Protein AF-A0AAU6Z917-F1 (afdb_monomer)

Radius of gyration: 14.45 Å; Cα contacts (8 Å, |Δi|>4): 189; chains: 1; bounding box: 41×31×35 Å

Solvent-accessible surface area (backbone atoms only — not comparable to full-atom values): 5834 Å² total; per-residue (Å²): 108,48,68,33,85,52,98,56,68,41,31,85,35,73,52,67,52,58,50,59,35,37,29,31,87,84,72,50,77,40,59,53,54,80,66,34,30,75,42,87,77,28,48,49,65,80,50,57,45,44,55,79,41,71,43,56,67,69,86,53,66,78,72,64,94,86,62,61,70,35,29,34,38,39,27,58,35,40,76,92,74,74,42,61,62,88,55,51,74,46,71,64,61,65,79,82,126

Structure (mmCIF, N/CA/C/O backbone):
data_AF-A0AAU6Z917-F1
#
_entry.id   AF-A0AAU6Z917-F1
#
loop_
_atom_site.group_PDB
_atom_site.id
_atom_site.type_symbol
_atom_site.label_atom_id
_atom_site.label_alt_id
_atom_site.label_comp_id
_atom_site.label_asym_id
_atom_site.label_entity_id
_atom_site.label_seq_id
_atom_site.pdbx_PDB_ins_code
_atom_site.Cartn_x
_atom_site.Cartn_y
_atom_site.Cartn_z
_atom_site.occupancy
_atom_site.B_iso_or_equiv
_atom_site.auth_seq_id
_atom_site.auth_comp_id
_atom_site.auth_asym_id
_atom_site.auth_atom_id
_atom_site.pdbx_PDB_model_num
ATOM 1 N N . MET A 1 1 ? -3.945 -5.446 -8.636 1.00 91.62 1 MET A N 1
ATOM 2 C CA . MET A 1 1 ? -2.732 -5.329 -9.471 1.00 91.62 1 MET A CA 1
ATOM 3 C C . MET A 1 1 ? -2.235 -3.901 -9.384 1.00 91.62 1 MET A C 1
ATOM 5 O O . MET A 1 1 ? -3.060 -3.005 -9.241 1.00 91.62 1 MET A O 1
ATOM 9 N N . VAL A 1 2 ? -0.924 -3.703 -9.455 1.00 92.62 2 VAL A N 1
ATOM 10 C CA . VAL A 1 2 ? -0.268 -2.400 -9.607 1.00 92.62 2 VAL A CA 1
ATOM 11 C C . VAL A 1 2 ? 0.488 -2.415 -10.925 1.00 92.62 2 VAL A C 1
ATOM 13 O O . VAL A 1 2 ? 1.232 -3.360 -11.177 1.00 92.62 2 VAL A O 1
ATOM 16 N N . THR A 1 3 ? 0.313 -1.379 -11.739 1.00 94.81 3 THR A N 1
ATOM 17 C CA . THR A 1 3 ? 1.022 -1.197 -13.013 1.00 94.81 3 THR A CA 1
ATOM 18 C C . THR A 1 3 ? 2.054 -0.087 -12.858 1.00 94.81 3 THR A C 1
ATOM 20 O O . THR A 1 3 ? 1.713 1.008 -12.410 1.00 94.81 3 THR A O 1
ATOM 23 N N . ASN A 1 4 ? 3.309 -0.336 -13.241 1.00 93.38 4 ASN A N 1
ATOM 24 C CA . ASN A 1 4 ? 4.330 0.709 -13.246 1.00 93.38 4 ASN A CA 1
ATOM 25 C C . ASN A 1 4 ? 4.268 1.515 -14.554 1.00 93.38 4 ASN A C 1
ATOM 27 O O . ASN A 1 4 ? 4.856 1.124 -15.561 1.00 93.38 4 ASN A O 1
ATOM 31 N N . ASN A 1 5 ? 3.584 2.660 -14.525 1.00 92.19 5 ASN A N 1
ATOM 32 C CA . ASN A 1 5 ? 3.522 3.601 -15.652 1.00 92.19 5 ASN A CA 1
ATOM 33 C C . ASN A 1 5 ? 4.661 4.640 -15.648 1.00 92.19 5 ASN A C 1
ATOM 35 O O . ASN A 1 5 ? 4.720 5.498 -16.532 1.00 92.19 5 ASN A O 1
ATOM 39 N N . ALA A 1 6 ? 5.555 4.599 -14.656 1.00 88.50 6 ALA A N 1
ATOM 40 C CA . ALA A 1 6 ? 6.685 5.511 -14.571 1.00 88.50 6 ALA A CA 1
ATOM 41 C C . ALA A 1 6 ? 7.797 5.122 -15.560 1.00 88.50 6 ALA A C 1
ATOM 43 O O . ALA A 1 6 ? 7.807 4.049 -16.158 1.00 88.50 6 ALA A O 1
ATOM 44 N N . LYS A 1 7 ? 8.788 6.007 -15.709 1.00 90.50 7 LYS A N 1
ATOM 45 C CA . LYS A 1 7 ? 9.977 5.770 -16.552 1.00 90.50 7 LYS A CA 1
ATOM 46 C C . LYS A 1 7 ? 11.114 5.046 -15.820 1.00 90.50 7 LYS A C 1
ATOM 48 O O . LYS A 1 7 ? 12.181 4.864 -16.400 1.00 90.50 7 LYS A O 1
ATOM 53 N N . ALA A 1 8 ? 10.913 4.676 -14.557 1.00 89.88 8 ALA A N 1
ATOM 54 C CA . ALA A 1 8 ? 11.928 4.078 -13.697 1.00 89.88 8 ALA A CA 1
ATOM 55 C C . ALA A 1 8 ? 11.374 2.845 -12.962 1.00 89.88 8 ALA A C 1
ATOM 57 O O . ALA A 1 8 ? 10.160 2.757 -12.758 1.00 89.88 8 ALA A O 1
ATOM 58 N N . PRO A 1 9 ? 12.235 1.896 -12.557 1.00 91.12 9 PRO A N 1
ATOM 59 C CA . PRO A 1 9 ? 11.815 0.773 -11.728 1.00 91.12 9 PRO A CA 1
ATOM 60 C C . PRO A 1 9 ? 11.309 1.237 -10.357 1.00 91.12 9 PRO A C 1
ATOM 62 O O . PRO A 1 9 ? 11.830 2.204 -9.798 1.00 91.12 9 PRO A O 1
ATOM 65 N N . ILE A 1 10 ? 10.331 0.521 -9.799 1.00 91.25 10 ILE A N 1
ATOM 66 C CA . ILE A 1 10 ? 9.764 0.803 -8.473 1.00 91.25 10 ILE A CA 1
ATOM 67 C C . ILE A 1 10 ? 9.764 -0.453 -7.606 1.00 91.25 10 ILE A C 1
ATOM 69 O O . ILE A 1 10 ? 9.596 -1.561 -8.107 1.00 91.25 10 ILE A O 1
ATOM 73 N N . ASP A 1 11 ? 9.924 -0.285 -6.301 1.00 92.00 11 ASP A N 1
ATOM 74 C CA . ASP A 1 11 ? 9.784 -1.368 -5.326 1.00 92.00 11 ASP A CA 1
ATOM 75 C C . ASP A 1 11 ? 8.490 -1.164 -4.543 1.00 92.00 11 ASP A C 1
ATOM 77 O O . ASP A 1 11 ? 8.311 -0.139 -3.889 1.00 92.00 11 ASP A O 1
ATOM 81 N N . LEU A 1 12 ? 7.582 -2.133 -4.646 1.00 91.62 12 LEU A N 1
ATOM 82 C CA . LEU A 1 12 ? 6.228 -2.023 -4.111 1.00 91.62 12 LEU A CA 1
ATOM 83 C C . LEU A 1 12 ? 6.102 -2.367 -2.624 1.00 91.62 12 LEU A C 1
ATOM 85 O O . LEU A 1 12 ? 5.099 -1.996 -2.016 1.00 91.62 12 LEU A O 1
ATOM 89 N N . THR A 1 13 ? 7.041 -3.119 -2.044 1.00 90.81 13 THR A N 1
ATOM 90 C CA . THR A 1 13 ? 6.821 -3.789 -0.750 1.00 90.81 13 THR A CA 1
ATOM 91 C C . THR A 1 13 ? 7.737 -3.322 0.367 1.00 90.81 13 THR A C 1
ATOM 93 O O . THR A 1 13 ? 7.369 -3.486 1.534 1.00 90.81 13 THR A O 1
ATOM 96 N N . CYS A 1 14 ? 8.895 -2.739 0.054 1.00 86.31 14 CYS A N 1
ATOM 97 C CA . CYS A 1 14 ? 9.796 -2.193 1.070 1.00 86.31 14 CYS A CA 1
ATOM 98 C C . CYS A 1 14 ? 10.391 -0.818 0.740 1.00 86.31 14 CYS A C 1
ATOM 100 O O . CYS A 1 14 ? 11.065 -0.238 1.593 1.00 86.31 14 CYS A O 1
ATOM 102 N N . SER A 1 15 ? 10.105 -0.268 -0.443 1.00 79.19 15 SER A N 1
ATOM 103 C CA . SER A 1 15 ? 10.318 1.151 -0.742 1.00 79.19 15 SER A CA 1
ATOM 104 C C . SER A 1 15 ? 9.002 1.937 -0.696 1.00 79.19 15 SER A C 1
ATOM 106 O O . SER A 1 15 ? 7.929 1.381 -0.470 1.00 79.19 15 SER A O 1
ATOM 108 N N . PHE A 1 16 ? 9.088 3.252 -0.900 1.00 74.31 16 PHE A N 1
ATOM 109 C CA . PHE A 1 16 ? 7.977 4.201 -0.763 1.00 74.31 16 PHE A CA 1
ATOM 110 C C . PHE A 1 16 ? 7.470 4.829 -2.084 1.00 74.31 16 PHE A C 1
ATOM 112 O O . PHE A 1 16 ? 7.200 6.022 -2.072 1.00 74.31 16 PHE A O 1
ATOM 119 N N . PRO A 1 17 ? 7.336 4.142 -3.239 1.00 83.25 17 PRO A N 1
ATOM 120 C CA . PRO A 1 17 ? 6.732 4.769 -4.4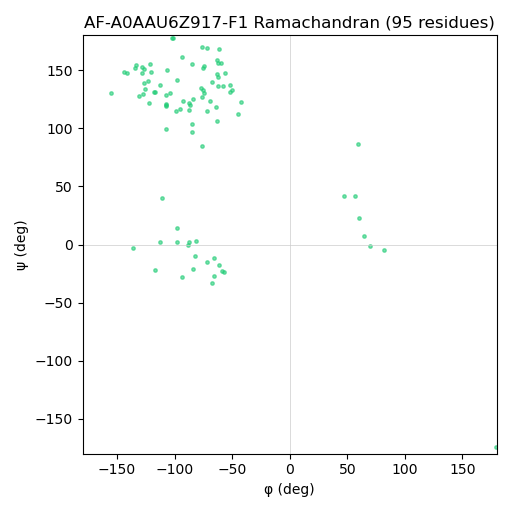26 1.00 83.25 17 PRO A CA 1
ATOM 121 C C . PRO A 1 17 ? 5.214 4.965 -4.280 1.00 83.25 17 PRO A C 1
ATOM 123 O O . PRO A 1 17 ? 4.609 5.705 -5.049 1.00 83.25 17 PRO A O 1
ATOM 126 N N . ILE A 1 18 ? 4.595 4.299 -3.304 1.00 89.00 18 ILE A N 1
ATOM 127 C CA . ILE A 1 18 ? 3.166 4.361 -3.008 1.00 89.00 18 ILE A CA 1
ATOM 128 C C . ILE A 1 18 ? 3.008 4.614 -1.510 1.00 89.00 18 ILE A C 1
ATOM 130 O O . ILE A 1 18 ? 3.549 3.857 -0.701 1.00 89.00 18 ILE A O 1
ATOM 134 N N . ASP A 1 19 ? 2.226 5.628 -1.141 1.00 90.19 19 ASP A N 1
ATOM 135 C CA . ASP A 1 19 ? 1.688 5.761 0.212 1.00 90.19 19 ASP A CA 1
ATOM 136 C C . ASP A 1 19 ? 0.197 5.442 0.192 1.00 90.19 19 ASP A C 1
ATOM 138 O O . ASP A 1 19 ? -0.597 6.076 -0.509 1.00 90.19 19 ASP A O 1
ATOM 142 N N . ILE A 1 20 ? -0.179 4.434 0.971 1.00 93.38 20 ILE A N 1
ATOM 143 C CA . ILE A 1 20 ? -1.562 4.023 1.150 1.00 93.38 20 ILE A CA 1
ATOM 144 C C . ILE A 1 20 ? -1.878 3.965 2.635 1.00 93.38 20 ILE A C 1
ATOM 146 O O . ILE A 1 20 ? -1.164 3.345 3.425 1.00 93.38 20 ILE A O 1
ATOM 150 N N . LYS A 1 21 ? -2.979 4.601 3.015 1.00 95.56 21 LYS A N 1
ATOM 151 C CA . LYS A 1 21 ? -3.522 4.575 4.370 1.00 95.56 21 LYS A CA 1
ATOM 152 C C . LYS A 1 21 ? -4.977 4.153 4.324 1.00 95.56 21 LYS A C 1
ATOM 154 O O . LYS A 1 21 ? -5.673 4.462 3.362 1.00 95.56 21 LYS A O 1
ATOM 159 N N . VAL A 1 22 ? -5.465 3.524 5.385 1.00 97.44 22 VAL A N 1
ATOM 160 C CA . VAL A 1 22 ? -6.910 3.347 5.596 1.00 97.44 22 VAL A CA 1
ATOM 161 C C . VAL A 1 22 ? -7.393 4.262 6.704 1.00 97.44 22 VAL A C 1
ATOM 163 O O . VAL A 1 22 ? -6.635 4.581 7.619 1.00 97.44 22 VAL A O 1
ATOM 166 N N . PHE A 1 23 ? -8.650 4.688 6.633 1.00 97.12 23 PHE A N 1
ATOM 167 C CA . PHE A 1 23 ? -9.249 5.552 7.644 1.00 97.12 23 PHE A CA 1
ATOM 168 C C . PHE A 1 23 ? -10.640 5.076 8.056 1.00 97.12 23 PHE A C 1
ATOM 170 O O . PHE A 1 23 ? -11.356 4.439 7.281 1.00 97.12 23 PHE A O 1
ATOM 177 N N . ASN A 1 24 ? -11.030 5.373 9.295 1.00 95.88 24 ASN A N 1
ATOM 178 C CA . ASN A 1 24 ? -12.375 5.101 9.809 1.00 95.88 24 ASN A CA 1
ATOM 179 C C . ASN A 1 24 ? -13.255 6.364 9.834 1.00 95.88 24 ASN A C 1
ATOM 181 O O . ASN A 1 24 ? -12.804 7.462 9.515 1.00 95.88 24 ASN A O 1
ATOM 185 N N . GLY A 1 25 ? -14.519 6.213 10.244 1.00 92.38 25 GLY A N 1
ATOM 186 C CA . GLY A 1 25 ? -15.480 7.325 10.327 1.00 92.38 25 GLY A CA 1
ATOM 187 C C . GLY A 1 25 ? -15.147 8.406 11.366 1.00 92.38 25 GLY A C 1
ATOM 188 O O . GLY A 1 25 ? -15.755 9.470 11.350 1.00 92.38 25 GLY A O 1
ATOM 189 N N . SER A 1 26 ? -14.180 8.160 12.254 1.00 93.81 26 SER A N 1
ATOM 190 C CA . SER A 1 26 ? -13.663 9.142 13.217 1.00 93.81 26 SER A CA 1
ATOM 191 C C . SER A 1 26 ? -12.370 9.809 12.738 1.00 93.81 26 SER A C 1
ATOM 193 O O . SER A 1 26 ? -11.666 10.420 13.540 1.00 93.81 26 SER A O 1
ATOM 195 N N . SER A 1 27 ? -12.031 9.663 11.454 1.00 91.88 27 SER A N 1
ATOM 196 C CA . SER A 1 27 ? -10.813 10.200 10.838 1.00 91.88 27 SER A CA 1
ATOM 197 C C . SER A 1 27 ? -9.511 9.683 11.462 1.00 91.88 27 SER A C 1
ATOM 199 O O . SER A 1 27 ? -8.466 10.321 11.345 1.00 91.88 27 SER A O 1
ATOM 201 N N . GLN A 1 28 ? -9.540 8.518 12.116 1.00 96.31 28 GLN A N 1
ATOM 202 C CA . GLN A 1 28 ? -8.317 7.832 12.530 1.00 96.31 28 GLN A CA 1
ATOM 203 C C . GLN A 1 28 ? -7.698 7.154 11.312 1.00 96.31 28 GLN A C 1
ATOM 205 O O . GLN A 1 28 ? -8.412 6.506 10.547 1.00 96.31 28 GLN A O 1
ATOM 210 N N . VAL A 1 29 ? -6.383 7.295 11.155 1.00 96.94 29 VAL A N 1
ATOM 211 C CA . VAL A 1 29 ? -5.627 6.825 9.989 1.00 96.94 29 VAL A CA 1
ATOM 212 C C . VAL A 1 29 ? -4.691 5.693 10.402 1.00 96.94 29 VAL A C 1
ATOM 214 O O . VAL A 1 29 ? -4.030 5.776 11.437 1.00 96.94 29 VAL A O 1
ATOM 217 N N . TYR A 1 30 ? -4.615 4.647 9.583 1.00 97.25 30 TYR A N 1
ATOM 218 C CA . TYR A 1 30 ? -3.788 3.469 9.822 1.00 97.25 30 TYR A CA 1
ATOM 219 C C . TYR A 1 30 ? -2.871 3.208 8.625 1.00 97.25 30 TYR A C 1
ATOM 221 O O . TYR A 1 30 ? -3.305 3.227 7.470 1.00 97.25 30 TYR A O 1
ATOM 229 N N . SER A 1 31 ? -1.599 2.954 8.917 1.00 95.75 31 SER A N 1
ATOM 230 C CA . SER A 1 31 ? -0.598 2.528 7.936 1.00 95.75 31 SER A CA 1
ATOM 231 C C . SER A 1 31 ? -0.645 1.010 7.743 1.00 95.75 31 SER A C 1
ATOM 233 O O . SER A 1 31 ? -1.082 0.296 8.654 1.00 95.75 31 SER A O 1
ATOM 235 N N . PRO A 1 32 ? -0.194 0.500 6.586 1.00 95.69 32 PRO A N 1
ATOM 236 C CA . PRO A 1 32 ? -0.042 -0.929 6.400 1.00 95.69 32 PRO A CA 1
ATOM 237 C C . PRO A 1 32 ? 0.996 -1.488 7.376 1.00 95.69 32 PRO A C 1
ATOM 239 O O . PRO A 1 32 ? 1.848 -0.761 7.894 1.00 95.69 32 PRO A O 1
ATOM 242 N N . ILE A 1 33 ? 0.920 -2.792 7.622 1.00 95.06 33 ILE A N 1
ATOM 243 C CA . ILE A 1 33 ? 1.959 -3.506 8.357 1.00 95.06 33 ILE A CA 1
ATOM 244 C C . ILE A 1 33 ? 3.286 -3.433 7.598 1.00 95.06 33 ILE A C 1
ATOM 246 O O . ILE A 1 33 ? 3.325 -3.293 6.375 1.00 95.06 33 ILE A O 1
ATOM 250 N N . GLU A 1 34 ? 4.382 -3.586 8.328 1.00 91.81 34 GLU A N 1
ATOM 251 C CA . GLU A 1 34 ? 5.699 -3.745 7.722 1.00 91.81 34 GLU A CA 1
ATOM 252 C C . GLU A 1 34 ? 5.859 -5.126 7.070 1.00 91.81 34 GLU A C 1
ATOM 254 O O . GLU A 1 34 ? 5.081 -6.052 7.303 1.00 91.81 34 GLU A O 1
ATOM 259 N N . SER A 1 35 ? 6.933 -5.295 6.294 1.00 93.12 35 SER A N 1
ATOM 260 C CA . SER A 1 35 ? 7.285 -6.571 5.657 1.00 93.12 35 SER A CA 1
ATOM 261 C C . SER A 1 35 ? 6.182 -7.147 4.757 1.00 93.12 35 SER A C 1
ATOM 263 O O . SER A 1 35 ? 5.951 -8.357 4.752 1.00 93.12 35 SER A O 1
ATOM 265 N N . LE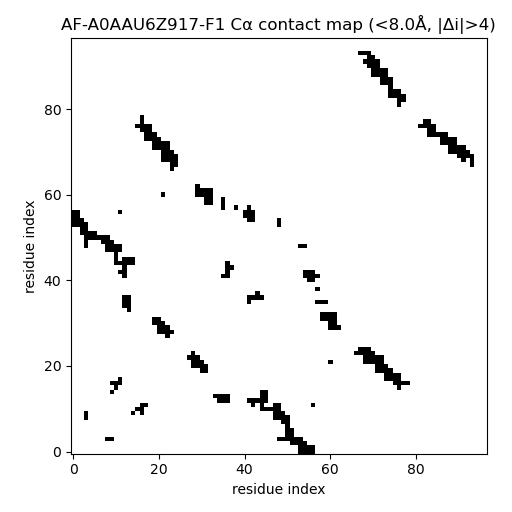U A 1 36 ? 5.527 -6.294 3.960 1.00 94.62 36 LEU A N 1
ATOM 266 C CA . LEU A 1 36 ? 4.470 -6.698 3.022 1.00 94.62 36 LEU A CA 1
ATOM 267 C C . LEU A 1 36 ? 4.926 -7.766 2.017 1.00 94.62 36 LEU A C 1
ATOM 269 O O . LEU A 1 36 ? 4.091 -8.527 1.537 1.00 94.62 36 LEU A O 1
ATOM 273 N N . TYR A 1 37 ? 6.229 -7.873 1.750 1.00 94.44 37 TYR A N 1
ATOM 274 C CA . TYR A 1 37 ? 6.829 -8.929 0.926 1.00 94.44 37 TYR A CA 1
ATOM 275 C C . TYR A 1 37 ? 6.620 -10.349 1.482 1.00 94.44 37 TYR A C 1
ATOM 277 O O . TYR A 1 37 ? 6.746 -11.321 0.751 1.00 94.44 37 TYR A O 1
ATOM 285 N N . LYS A 1 38 ? 6.269 -10.498 2.768 1.00 95.56 38 LYS A N 1
ATOM 286 C CA . LYS A 1 38 ? 5.951 -11.802 3.376 1.00 95.56 38 LYS A CA 1
ATOM 287 C C . LYS A 1 38 ? 4.513 -12.258 3.125 1.00 95.56 38 LYS A C 1
ATOM 289 O O . LYS A 1 38 ? 4.164 -13.386 3.473 1.00 95.56 38 LYS A O 1
ATOM 294 N N . ILE A 1 39 ? 3.657 -11.388 2.591 1.00 96.19 39 ILE A N 1
ATOM 295 C CA . ILE A 1 39 ? 2.293 -11.758 2.216 1.00 96.19 39 ILE A CA 1
ATOM 296 C C . ILE A 1 39 ? 2.374 -12.560 0.921 1.00 96.19 39 ILE A C 1
ATOM 298 O O . ILE A 1 39 ? 3.051 -12.162 -0.023 1.00 96.19 39 ILE A O 1
ATOM 302 N N . LYS A 1 40 ? 1.674 -13.696 0.879 1.00 96.12 40 LYS A N 1
ATOM 303 C CA . LYS A 1 40 ? 1.626 -14.548 -0.309 1.00 96.12 40 LYS A CA 1
ATOM 304 C C . LYS A 1 40 ? 1.240 -13.723 -1.546 1.00 96.12 40 LYS A C 1
ATOM 306 O O . LYS A 1 40 ? 0.322 -12.912 -1.480 1.00 96.12 40 LYS A O 1
ATOM 311 N N . ASP A 1 41 ? 1.937 -13.981 -2.649 1.00 95.75 41 ASP A N 1
ATOM 312 C CA . ASP A 1 41 ? 1.752 -13.349 -3.959 1.00 95.75 41 ASP A CA 1
ATOM 313 C C . 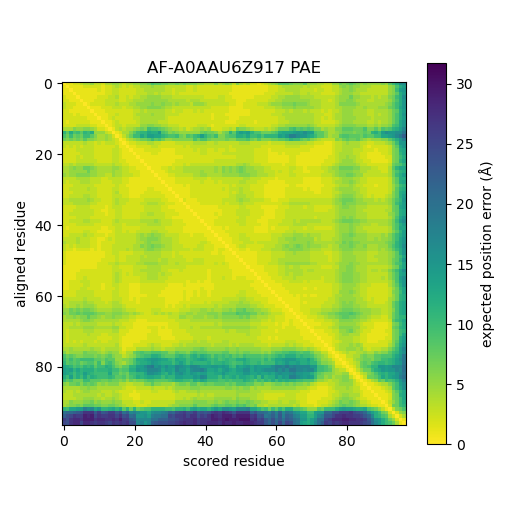ASP A 1 41 ? 2.163 -11.866 -4.031 1.00 95.75 41 ASP A C 1
ATOM 315 O O . ASP A 1 41 ? 2.126 -11.297 -5.116 1.00 95.75 41 ASP A O 1
ATOM 319 N N . ASN A 1 42 ? 2.619 -11.237 -2.941 1.00 96.44 42 ASN A N 1
ATOM 320 C CA . ASN A 1 42 ? 3.272 -9.932 -3.039 1.00 96.44 42 ASN A CA 1
ATOM 321 C C . ASN A 1 42 ? 4.707 -10.071 -3.587 1.00 96.44 42 ASN A C 1
ATOM 323 O O . ASN A 1 42 ? 5.357 -11.091 -3.355 1.00 96.44 42 ASN A O 1
ATOM 327 N N . PRO A 1 43 ? 5.241 -9.040 -4.267 1.00 95.75 43 PRO A N 1
ATOM 328 C CA . PRO A 1 43 ? 6.640 -9.017 -4.677 1.00 95.75 43 PRO A CA 1
ATOM 329 C C . PRO A 1 43 ? 7.598 -9.053 -3.484 1.00 95.75 43 PRO A C 1
ATOM 331 O O . PRO A 1 43 ? 7.360 -8.417 -2.454 1.00 95.75 43 PRO A O 1
ATOM 334 N N . GLU A 1 44 ? 8.730 -9.733 -3.654 1.00 95.06 44 GLU A N 1
ATOM 335 C CA . GLU A 1 44 ? 9.821 -9.688 -2.680 1.00 95.06 44 GLU A CA 1
ATOM 336 C C . GLU A 1 44 ? 10.350 -8.259 -2.478 1.00 95.06 44 GLU A C 1
ATOM 338 O O . GLU A 1 44 ? 10.251 -7.402 -3.360 1.00 95.06 44 GLU A O 1
ATOM 343 N N . CYS A 1 45 ? 10.955 -7.999 -1.320 1.00 91.50 45 CYS A N 1
ATOM 344 C CA . CYS A 1 45 ? 11.642 -6.729 -1.096 1.00 91.50 45 CYS A CA 1
ATOM 345 C C . CYS A 1 45 ? 12.813 -6.579 -2.081 1.00 91.50 45 CYS A C 1
ATOM 347 O O . CYS A 1 45 ? 13.581 -7.518 -2.293 1.00 91.50 45 CYS A O 1
ATOM 349 N N . ASN A 1 46 ? 12.974 -5.396 -2.672 1.00 91.19 46 ASN A N 1
ATOM 350 C CA . ASN A 1 46 ? 13.889 -5.088 -3.773 1.00 91.19 46 ASN A CA 1
ATOM 351 C C . ASN A 1 46 ? 13.589 -5.813 -5.097 1.00 91.19 46 ASN A C 1
ATOM 353 O O . ASN A 1 46 ? 14.358 -5.667 -6.051 1.00 91.19 46 ASN A O 1
ATOM 357 N N . ALA A 1 47 ? 12.470 -6.540 -5.217 1.00 93.44 47 ALA A N 1
ATOM 358 C CA . ALA A 1 47 ? 12.006 -7.052 -6.505 1.00 93.44 47 ALA A CA 1
ATOM 359 C C . ALA A 1 47 ? 11.381 -5.911 -7.318 1.00 93.44 47 ALA A C 1
ATOM 361 O O . ALA A 1 47 ? 10.173 -5.674 -7.291 1.00 93.44 47 ALA A O 1
ATOM 362 N N . GLN A 1 48 ? 12.236 -5.171 -8.025 1.00 92.88 48 GLN A N 1
ATOM 363 C CA . GLN A 1 48 ? 11.827 -3.981 -8.761 1.00 92.88 48 GLN A CA 1
ATOM 364 C C . GLN A 1 48 ? 10.848 -4.310 -9.895 1.00 92.88 48 GLN A C 1
ATOM 366 O O . GLN A 1 48 ? 11.208 -4.978 -10.870 1.00 92.88 48 GLN A O 1
ATOM 371 N N . LEU A 1 49 ? 9.640 -3.753 -9.813 1.00 94.44 49 LEU A N 1
ATOM 372 C CA . LEU A 1 49 ? 8.673 -3.756 -10.899 1.00 94.44 49 LEU A CA 1
ATOM 373 C C . LEU A 1 49 ? 9.149 -2.804 -12.000 1.00 94.44 49 LEU A C 1
ATOM 375 O O . LEU A 1 49 ? 9.252 -1.590 -11.800 1.00 94.44 49 LEU A O 1
ATOM 379 N N . GLN A 1 50 ? 9.455 -3.364 -13.167 1.00 95.25 50 GLN A N 1
ATOM 380 C CA . GLN A 1 50 ? 9.975 -2.614 -14.310 1.00 95.25 50 GLN A CA 1
ATOM 381 C C . GLN A 1 50 ? 8.876 -1.782 -15.001 1.00 95.25 50 GLN A C 1
ATOM 383 O O . GLN A 1 50 ? 7.704 -2.164 -14.946 1.00 95.25 50 GLN A O 1
ATOM 388 N N . PRO A 1 51 ? 9.228 -0.668 -15.675 1.00 95.94 51 PRO A N 1
ATOM 389 C CA . PRO A 1 51 ? 8.283 0.129 -16.461 1.00 95.94 51 PRO A CA 1
ATOM 390 C C . PRO A 1 51 ? 7.451 -0.707 -17.444 1.00 95.94 51 PRO A C 1
ATOM 392 O O . PRO A 1 51 ? 7.994 -1.527 -18.182 1.00 95.94 51 PRO A O 1
ATOM 395 N N . GLY A 1 52 ? 6.137 -0.482 -17.468 1.00 97.06 52 GLY A N 1
ATOM 396 C CA . GLY A 1 52 ? 5.180 -1.162 -18.346 1.00 97.06 52 GLY A CA 1
ATOM 397 C C . GLY A 1 52 ? 4.708 -2.539 -17.867 1.00 97.06 52 GLY A C 1
ATOM 398 O O . GLY A 1 52 ? 3.825 -3.117 -18.496 1.00 97.06 52 GLY A O 1
ATOM 399 N N . PHE A 1 53 ? 5.253 -3.063 -16.766 1.00 97.06 53 PHE A N 1
ATOM 400 C CA . PHE A 1 53 ? 4.798 -4.317 -16.165 1.00 97.06 53 PHE A CA 1
ATOM 401 C C . PHE A 1 53 ? 3.759 -4.081 -15.069 1.00 97.06 53 PHE A C 1
ATOM 403 O O . PHE A 1 53 ? 3.655 -2.997 -14.486 1.00 97.06 53 PHE A O 1
ATOM 410 N N . GLU A 1 54 ? 3.025 -5.144 -14.753 1.00 96.69 54 GLU A N 1
ATOM 411 C CA . GLU A 1 54 ? 2.111 -5.197 -13.623 1.00 96.69 54 GLU A CA 1
ATOM 412 C C . GLU A 1 54 ? 2.468 -6.323 -12.654 1.00 96.69 54 GLU A C 1
ATOM 414 O O . GLU A 1 54 ? 3.087 -7.322 -13.023 1.00 96.69 54 GLU A O 1
ATOM 419 N N . SER A 1 55 ? 2.065 -6.154 -11.399 1.00 95.38 55 SER A N 1
ATOM 420 C CA . SER A 1 55 ? 2.241 -7.163 -10.362 1.00 95.38 55 SER A CA 1
ATOM 421 C C . SER A 1 55 ? 1.051 -7.192 -9.399 1.00 95.38 55 SER A C 1
ATOM 423 O O . SER A 1 55 ? 0.424 -6.148 -9.165 1.00 95.38 55 SER A O 1
ATOM 425 N N . PRO A 1 56 ? 0.690 -8.356 -8.829 1.00 95.38 56 PRO A N 1
ATOM 426 C CA . PRO A 1 56 ? -0.180 -8.403 -7.658 1.00 95.38 56 PRO A CA 1
ATOM 427 C C . PRO A 1 56 ? 0.399 -7.581 -6.500 1.00 95.38 56 PRO A C 1
ATOM 429 O O . PRO A 1 56 ? 1.608 -7.455 -6.345 1.00 95.38 56 PRO A O 1
ATOM 432 N N . MET A 1 57 ? -0.484 -6.995 -5.693 1.00 94.31 57 MET A N 1
ATOM 433 C CA . MET A 1 57 ? -0.101 -6.299 -4.469 1.00 94.31 57 MET A CA 1
ATOM 434 C C . MET A 1 57 ? -1.272 -6.288 -3.493 1.00 94.31 57 MET A C 1
ATOM 436 O O . MET A 1 57 ? -2.391 -5.917 -3.855 1.00 94.31 57 MET A O 1
ATOM 440 N N . THR A 1 58 ? -0.987 -6.673 -2.256 1.00 95.81 58 THR A N 1
ATOM 441 C CA . THR A 1 58 ? -1.895 -6.656 -1.115 1.00 95.81 58 THR A CA 1
ATOM 442 C C . THR A 1 58 ? -1.288 -5.794 -0.019 1.00 95.81 58 THR A C 1
ATOM 444 O O . THR A 1 58 ? -0.202 -6.087 0.483 1.00 95.81 58 THR A O 1
ATOM 447 N N . TRP A 1 59 ? -2.013 -4.762 0.400 1.00 95.31 59 TRP A N 1
ATOM 448 C CA . TRP A 1 59 ? -1.675 -3.974 1.583 1.00 95.31 59 TRP A CA 1
ATOM 449 C C . TRP A 1 59 ? -2.519 -4.456 2.759 1.00 95.31 59 TRP A C 1
ATOM 451 O O . TRP A 1 59 ? -3.744 -4.347 2.737 1.00 95.31 59 TRP A O 1
ATOM 461 N N . ALA A 1 60 ? -1.869 -5.016 3.779 1.00 95.94 60 ALA A N 1
ATOM 462 C CA . ALA A 1 60 ? -2.534 -5.458 5.000 1.00 95.94 60 ALA A CA 1
ATOM 463 C C . ALA A 1 60 ? -2.395 -4.398 6.093 1.00 95.94 60 ALA A C 1
ATOM 465 O O . ALA A 1 60 ? -1.335 -3.796 6.245 1.00 95.94 60 ALA A O 1
ATOM 466 N N . PHE A 1 61 ? -3.451 -4.203 6.879 1.00 96.81 61 PHE A N 1
ATOM 467 C CA . PHE A 1 61 ? -3.520 -3.182 7.921 1.00 96.81 61 PHE A CA 1
ATOM 468 C C . PHE A 1 61 ? -3.911 -3.827 9.247 1.00 96.81 61 PHE A C 1
ATOM 470 O O . PHE A 1 61 ? -4.806 -4.673 9.289 1.00 96.81 61 PHE A O 1
ATOM 477 N N . LEU A 1 62 ? -3.272 -3.400 10.336 1.00 96.69 62 LEU A N 1
ATOM 478 C CA . LEU A 1 62 ? -3.709 -3.740 11.685 1.00 96.69 62 LEU A CA 1
ATOM 479 C C . LEU A 1 62 ? -4.586 -2.607 12.217 1.00 96.69 62 LEU A C 1
ATOM 481 O O . LEU A 1 62 ? -4.123 -1.480 12.381 1.00 96.69 62 LEU A O 1
ATOM 485 N N . VAL A 1 63 ? -5.854 -2.909 12.486 1.00 96.25 63 VAL A N 1
ATOM 486 C CA . VAL A 1 63 ? -6.851 -1.929 12.935 1.00 96.25 63 VAL A CA 1
ATOM 487 C C . VAL A 1 63 ? -7.549 -2.423 14.207 1.00 96.25 63 VAL A C 1
ATOM 489 O O . VAL A 1 63 ? -7.632 -3.636 14.421 1.00 96.25 63 VAL A O 1
ATOM 492 N N . PRO A 1 64 ? -8.058 -1.530 15.078 1.00 96.44 64 PRO A N 1
ATOM 493 C CA . PRO A 1 64 ? -8.820 -1.948 16.250 1.00 96.44 64 PRO A CA 1
ATOM 494 C C . PRO A 1 64 ? -10.040 -2.782 15.848 1.00 96.44 64 PRO A C 1
ATOM 496 O O . PRO A 1 64 ? -10.779 -2.405 14.944 1.00 96.44 64 PRO A O 1
ATOM 499 N N . ALA A 1 65 ? -10.303 -3.879 16.562 1.00 94.25 65 ALA A N 1
ATOM 500 C CA . ALA A 1 65 ? -11.355 -4.839 16.205 1.00 94.25 65 ALA A CA 1
ATOM 501 C C . ALA A 1 65 ? -12.775 -4.242 16.118 1.00 94.25 65 ALA A C 1
ATOM 503 O O . ALA A 1 65 ? -13.643 -4.807 15.463 1.00 94.25 65 ALA A O 1
ATOM 504 N N . LYS A 1 66 ? -13.023 -3.114 16.796 1.00 93.56 66 LYS A N 1
ATOM 505 C CA . LYS A 1 66 ? -14.312 -2.402 16.787 1.00 93.56 66 LYS A CA 1
ATOM 506 C C . LYS A 1 66 ? -14.351 -1.221 15.807 1.00 93.56 66 LYS A C 1
ATOM 508 O O . LYS A 1 66 ? -15.345 -0.503 15.778 1.00 93.56 66 LYS A O 1
ATOM 513 N N . SER A 1 67 ? -13.280 -0.986 15.049 1.00 94.19 67 SER A N 1
ATOM 514 C CA . SER A 1 67 ? -13.227 0.080 14.049 1.00 94.19 67 SER A CA 1
ATOM 515 C C . SER A 1 67 ? -13.841 -0.389 12.735 1.00 94.19 67 SER A C 1
ATOM 517 O O . SER A 1 67 ? -13.371 -1.352 12.135 1.00 94.19 67 SER A O 1
ATOM 519 N N . THR A 1 68 ? -14.826 0.355 12.239 1.00 95.00 68 THR A N 1
ATOM 520 C CA . THR A 1 68 ? -15.307 0.216 10.860 1.00 95.00 68 THR A CA 1
ATOM 521 C C . THR A 1 68 ? -14.469 1.101 9.946 1.00 95.00 68 THR A C 1
ATOM 523 O O . THR A 1 68 ? -14.480 2.327 10.081 1.00 95.00 68 THR A O 1
ATOM 526 N N . ILE A 1 69 ? -13.735 0.491 9.017 1.00 96.00 69 ILE A N 1
ATOM 527 C CA . ILE A 1 69 ? -12.939 1.221 8.026 1.00 96.00 69 ILE A CA 1
ATOM 528 C C . ILE A 1 69 ? -13.865 1.788 6.948 1.00 96.00 69 ILE A C 1
ATOM 530 O O . ILE A 1 69 ? -14.673 1.068 6.370 1.00 96.00 69 ILE A O 1
ATOM 534 N N . ALA A 1 70 ? -13.755 3.093 6.708 1.00 95.25 70 ALA A N 1
ATOM 535 C CA . ALA A 1 70 ? -14.611 3.845 5.795 1.00 95.25 70 ALA A CA 1
ATOM 536 C C . ALA A 1 70 ? -14.014 3.952 4.383 1.00 95.25 70 ALA A C 1
ATOM 538 O O . ALA A 1 70 ? -14.749 4.064 3.398 1.00 95.25 70 ALA A O 1
ATOM 539 N N . GLY A 1 71 ? -12.687 3.903 4.269 1.00 96.38 71 GLY A N 1
ATOM 540 C CA . GLY A 1 71 ? -12.005 3.976 2.9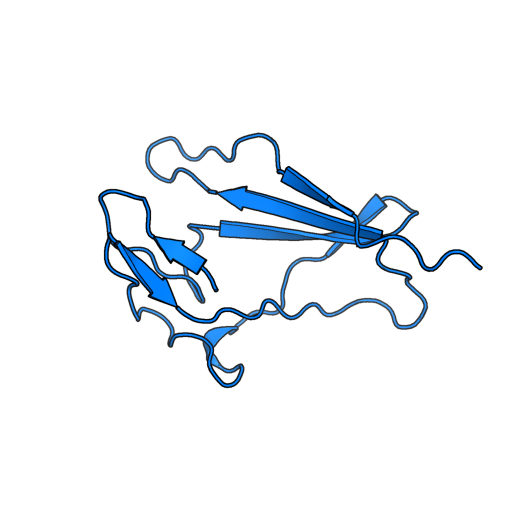85 1.00 96.38 71 GLY A CA 1
ATOM 541 C C . GLY A 1 71 ? -10.489 3.912 3.091 1.00 96.38 71 GLY A C 1
ATOM 542 O O . GLY A 1 71 ? -9.926 3.719 4.174 1.00 96.38 71 GLY A O 1
ATOM 543 N N . ALA A 1 72 ? -9.844 4.107 1.945 1.00 96.44 72 ALA A N 1
ATOM 544 C CA . ALA A 1 72 ? -8.409 4.289 1.805 1.00 96.44 72 ALA A CA 1
ATOM 545 C C . ALA A 1 72 ? -8.070 5.634 1.158 1.00 96.44 72 ALA A C 1
ATOM 547 O O . ALA A 1 72 ? -8.816 6.147 0.328 1.00 96.44 72 ALA A O 1
ATOM 548 N N . ALA A 1 73 ? -6.927 6.184 1.540 1.00 95.44 73 ALA A N 1
ATOM 549 C CA . ALA A 1 73 ? -6.253 7.285 0.876 1.00 95.44 73 ALA A CA 1
ATOM 550 C C . ALA A 1 73 ? -5.022 6.706 0.173 1.00 95.44 73 ALA A C 1
ATOM 552 O O . ALA A 1 73 ? -4.171 6.106 0.830 1.00 95.44 73 ALA A O 1
ATOM 553 N N . PHE A 1 74 ? -4.954 6.850 -1.146 1.00 92.81 74 PHE A N 1
ATOM 554 C CA . PHE A 1 74 ? -3.867 6.350 -1.983 1.00 92.81 74 PHE A CA 1
ATOM 555 C C . PHE A 1 74 ? -3.154 7.517 -2.662 1.00 92.81 74 PHE A C 1
ATOM 557 O O . PHE A 1 74 ? -3.806 8.365 -3.267 1.00 92.81 74 PHE A O 1
ATOM 564 N N . SER A 1 75 ? -1.828 7.549 -2.600 1.00 90.81 75 SER A N 1
ATOM 565 C CA . SER A 1 75 ? -1.014 8.524 -3.322 1.00 90.81 75 SER A CA 1
ATOM 566 C C . SER A 1 75 ? 0.257 7.887 -3.871 1.00 90.81 75 SER A C 1
ATOM 568 O O . SER A 1 75 ? 0.821 6.965 -3.278 1.00 90.81 75 SER A O 1
ATOM 570 N N . GLU A 1 76 ? 0.696 8.392 -5.016 1.00 88.00 76 GLU A N 1
ATOM 571 C CA . GLU A 1 76 ? 1.969 8.043 -5.638 1.00 88.00 76 GLU A CA 1
ATOM 572 C C . GLU A 1 76 ? 3.015 9.046 -5.157 1.00 88.00 76 GLU A C 1
ATOM 574 O O . GLU A 1 76 ? 2.837 10.253 -5.317 1.00 88.00 76 GLU A O 1
ATOM 579 N N . VAL A 1 77 ? 4.100 8.569 -4.555 1.00 83.00 77 VAL A N 1
ATOM 580 C CA . VAL A 1 77 ? 5.140 9.458 -4.032 1.00 83.00 77 VAL A CA 1
ATOM 581 C C . VAL A 1 77 ? 6.129 9.764 -5.147 1.00 83.00 77 VAL A C 1
ATOM 583 O O . VAL A 1 77 ? 6.806 8.870 -5.661 1.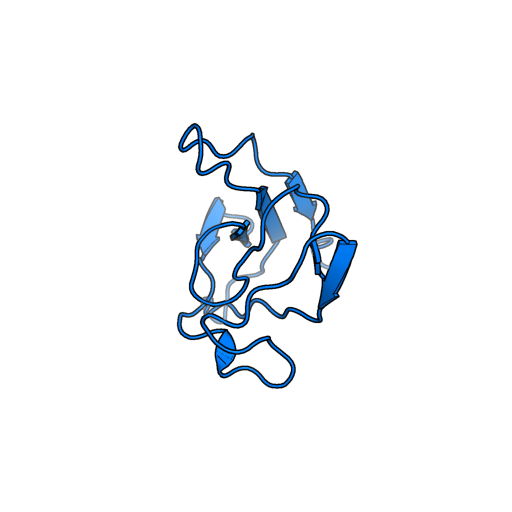00 83.00 77 VAL A O 1
ATOM 586 N N . ASP A 1 78 ? 6.275 11.043 -5.482 1.00 73.06 78 ASP A N 1
ATOM 587 C CA . ASP A 1 78 ? 7.351 11.484 -6.359 1.00 73.06 78 ASP A CA 1
ATOM 588 C C . ASP A 1 78 ? 8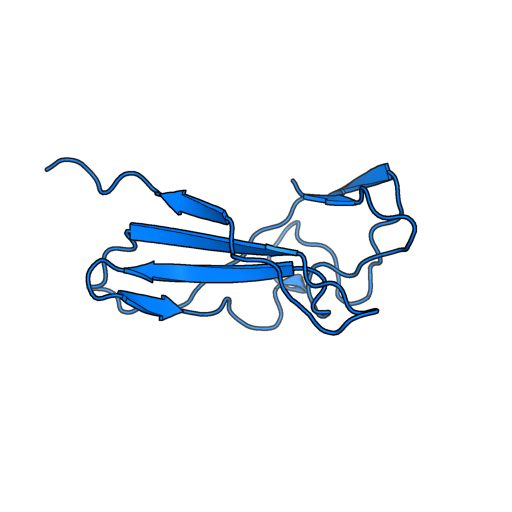.622 11.711 -5.531 1.00 73.06 78 ASP A C 1
ATOM 590 O O . ASP A 1 78 ? 8.786 12.716 -4.831 1.00 73.06 78 ASP A O 1
ATOM 594 N N . PHE A 1 79 ? 9.557 10.766 -5.627 1.00 66.75 79 PHE A N 1
ATOM 595 C CA . PHE A 1 79 ? 10.854 10.856 -4.959 1.00 66.75 79 PHE A CA 1
ATOM 596 C C . PHE A 1 79 ? 11.747 11.979 -5.483 1.00 66.75 79 PHE A C 1
ATOM 598 O O . PHE A 1 79 ? 12.592 12.466 -4.727 1.00 66.75 79 PHE A O 1
ATOM 605 N N . ALA A 1 80 ? 11.591 12.390 -6.745 1.00 67.62 80 ALA A N 1
ATOM 606 C CA . ALA A 1 80 ? 12.414 13.443 -7.330 1.00 67.62 80 ALA A CA 1
ATOM 607 C C . ALA A 1 80 ? 12.124 14.795 -6.668 1.00 67.62 80 ALA A C 1
ATOM 609 O O . ALA A 1 80 ? 13.039 15.597 -6.484 1.00 67.62 80 ALA A O 1
ATOM 610 N N . VAL A 1 81 ? 10.874 15.017 -6.252 1.00 67.19 81 VAL A N 1
ATOM 611 C CA . VAL A 1 81 ? 10.443 16.252 -5.577 1.00 67.19 81 VAL A CA 1
ATOM 612 C C . VAL A 1 81 ? 10.041 16.053 -4.113 1.00 67.19 81 VAL A C 1
ATOM 614 O O . VAL A 1 81 ? 9.662 17.019 -3.456 1.00 67.19 81 VAL A O 1
ATOM 617 N N . ARG A 1 82 ? 10.157 14.826 -3.581 1.00 66.62 82 ARG A N 1
ATOM 618 C CA . ARG A 1 82 ? 9.753 14.429 -2.215 1.00 66.62 82 ARG A CA 1
ATOM 619 C C . ARG A 1 82 ? 8.352 14.919 -1.848 1.00 66.62 82 ARG A C 1
ATOM 621 O O . ARG A 1 82 ? 8.122 15.399 -0.740 1.00 66.62 82 ARG A O 1
ATOM 628 N N . SER A 1 83 ? 7.437 14.809 -2.799 1.00 70.56 83 SER A N 1
ATOM 629 C CA . SER A 1 83 ? 6.057 15.244 -2.646 1.00 70.56 83 SER A CA 1
ATOM 630 C C . SER A 1 83 ? 5.133 14.073 -2.922 1.00 70.56 83 SER A C 1
ATOM 632 O O . SER A 1 83 ? 5.380 13.299 -3.846 1.00 70.56 83 SER A O 1
ATOM 634 N N . SER A 1 84 ? 4.062 13.975 -2.142 1.00 69.25 84 SER A N 1
ATOM 635 C CA . SER A 1 84 ? 2.892 13.197 -2.534 1.00 69.25 84 SER A CA 1
ATOM 636 C C . SER A 1 84 ? 1.821 14.192 -2.974 1.00 69.25 84 SER A C 1
ATOM 638 O O . SER A 1 84 ? 1.576 15.156 -2.241 1.00 69.25 84 SER A O 1
ATOM 640 N N . PRO A 1 85 ? 1.196 14.014 -4.148 1.00 78.50 85 PRO A N 1
ATOM 641 C CA . PRO A 1 85 ? -0.004 14.762 -4.488 1.0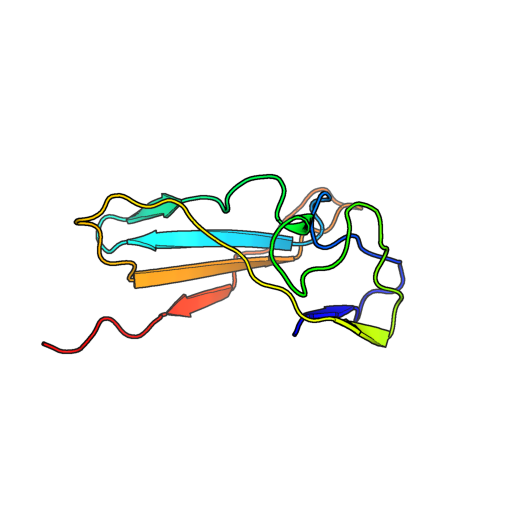0 78.50 85 PRO A CA 1
ATOM 642 C C . PRO A 1 85 ? -1.120 14.444 -3.483 1.00 78.50 85 PRO A C 1
ATOM 644 O O . PRO A 1 85 ? -1.025 13.483 -2.710 1.00 78.50 85 PRO A O 1
ATOM 647 N N . ASP A 1 86 ? -2.194 15.237 -3.515 1.00 86.75 86 ASP A N 1
ATOM 648 C CA . ASP A 1 86 ? -3.380 14.951 -2.710 1.00 86.75 86 ASP A CA 1
ATOM 649 C C . ASP A 1 86 ? -3.843 13.504 -2.951 1.00 86.75 86 ASP A C 1
ATOM 651 O O . ASP A 1 86 ? -3.939 13.065 -4.106 1.00 86.75 86 ASP A O 1
ATOM 655 N N . PRO A 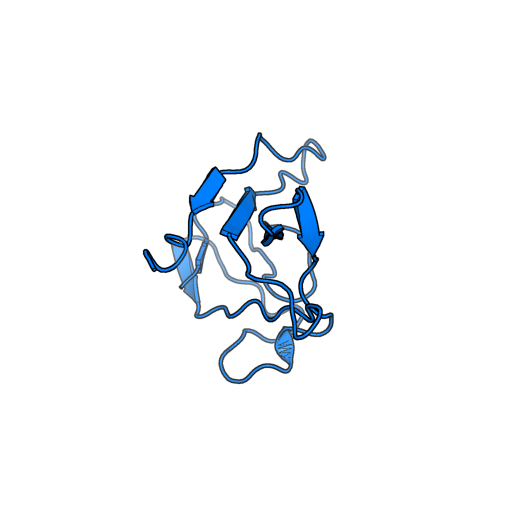1 87 ? -4.110 12.732 -1.884 1.00 91.44 87 PRO A N 1
ATOM 656 C CA . PRO A 1 87 ? -4.440 11.332 -2.038 1.00 91.44 87 PRO A CA 1
ATOM 657 C C . PRO A 1 87 ? -5.792 11.164 -2.726 1.00 91.44 87 PRO A C 1
ATOM 659 O O . PRO A 1 87 ? -6.780 11.827 -2.406 1.00 91.44 87 PRO A O 1
ATOM 662 N N . THR A 1 88 ? -5.860 10.182 -3.617 1.00 93.31 88 THR A N 1
ATOM 663 C CA . THR A 1 88 ? -7.129 9.677 -4.130 1.00 93.31 88 THR A CA 1
ATOM 664 C C . THR A 1 88 ? -7.859 8.945 -3.008 1.00 93.31 88 THR A C 1
ATOM 666 O O . THR A 1 88 ? -7.327 8.002 -2.416 1.00 93.31 88 THR A O 1
ATOM 669 N N . ILE A 1 89 ? -9.090 9.371 -2.721 1.00 95.06 89 ILE A N 1
ATOM 670 C CA . ILE A 1 89 ? -9.944 8.724 -1.726 1.00 95.06 89 ILE A CA 1
ATOM 671 C C . ILE A 1 89 ? -10.738 7.597 -2.380 1.00 95.06 89 ILE A C 1
ATOM 673 O O . ILE A 1 89 ? -11.520 7.810 -3.303 1.00 95.06 89 ILE A O 1
ATOM 677 N N . ILE A 1 90 ? -10.561 6.395 -1.845 1.00 94.12 90 ILE A N 1
ATOM 678 C CA . ILE A 1 90 ? -11.286 5.187 -2.218 1.00 94.12 90 ILE A CA 1
ATOM 679 C C . ILE A 1 90 ? -12.251 4.879 -1.076 1.00 94.12 90 ILE A C 1
ATOM 681 O O . ILE A 1 90 ? -11.858 4.339 -0.043 1.00 94.12 90 ILE A O 1
ATOM 685 N N . SER A 1 91 ? -13.521 5.246 -1.228 1.00 92.50 91 SER A N 1
ATOM 686 C CA . SER A 1 91 ? -14.550 4.884 -0.252 1.00 92.50 91 SER A CA 1
ATOM 687 C C . SER A 1 91 ? -14.904 3.409 -0.393 1.00 92.50 91 SER A C 1
ATOM 689 O O . SER A 1 91 ? -15.221 2.948 -1.486 1.00 92.50 91 SER A O 1
ATOM 691 N N . PHE A 1 92 ? -14.916 2.671 0.715 1.00 89.44 92 PHE A N 1
ATOM 692 C CA . PHE A 1 92 ? -15.272 1.248 0.685 1.00 89.44 92 PHE A CA 1
ATOM 693 C C . PHE A 1 92 ? -16.777 0.998 0.663 1.00 89.44 92 PHE A C 1
ATOM 695 O O . PHE A 1 92 ? -17.188 -0.155 0.655 1.00 89.44 92 PHE A O 1
ATOM 702 N N . GLY A 1 93 ? -17.580 2.069 0.616 1.00 69.31 93 GLY A N 1
ATOM 703 C CA . GLY A 1 93 ? -19.020 1.994 0.799 1.00 69.31 93 GLY A CA 1
ATOM 704 C C . GLY A 1 93 ? -19.277 1.399 2.171 1.00 69.31 93 GLY A C 1
ATOM 705 O O . GLY A 1 93 ? -19.395 0.185 2.302 1.00 69.31 93 GLY A O 1
ATOM 706 N N . ALA A 1 94 ? -19.300 2.240 3.212 1.00 54.03 94 ALA A N 1
ATOM 707 C CA . ALA A 1 94 ? -19.778 1.802 4.519 1.00 54.03 94 ALA A CA 1
ATOM 708 C C . ALA A 1 94 ? -21.036 0.961 4.285 1.00 54.03 94 ALA A C 1
ATOM 710 O O . ALA A 1 94 ? -21.940 1.44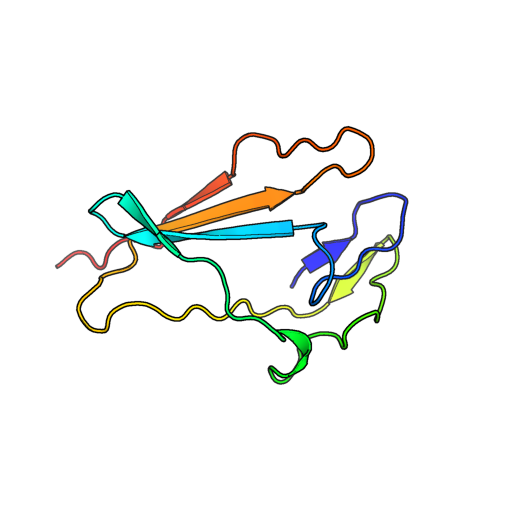2 3.596 1.00 54.03 94 ALA A O 1
ATOM 711 N N . GLY A 1 95 ? -21.037 -0.294 4.752 1.00 47.12 95 GLY A N 1
ATOM 712 C CA . GLY A 1 95 ? -22.204 -1.157 4.654 1.00 47.12 95 GLY A CA 1
ATOM 713 C C . GLY A 1 95 ? -23.416 -0.334 5.064 1.00 47.12 95 GLY A C 1
ATOM 714 O O . GLY A 1 95 ? -23.480 0.149 6.195 1.00 47.12 95 GLY A O 1
ATOM 715 N N . LEU A 1 96 ? -24.294 -0.062 4.098 1.00 38.22 96 LEU A N 1
ATOM 716 C CA . LEU A 1 96 ? -25.583 0.538 4.375 1.00 38.22 96 LEU A CA 1
ATOM 717 C C . LEU A 1 96 ? -26.300 -0.489 5.248 1.00 38.22 96 LEU A C 1
ATOM 719 O O . LEU A 1 96 ? -26.618 -1.559 4.744 1.00 38.22 96 LEU A O 1
ATOM 723 N N . ASN A 1 97 ? -26.403 -0.155 6.537 1.00 39.00 97 ASN A N 1
ATOM 724 C CA . ASN A 1 97 ? -27.214 -0.756 7.601 1.00 39.00 97 ASN A CA 1
ATOM 725 C C . ASN A 1 97 ? -27.780 -2.159 7.349 1.00 39.00 97 ASN A C 1
ATOM 727 O O . ASN A 1 97 ? -28.737 -2.274 6.551 1.00 39.00 97 ASN A O 1
#

Foldseek 3Di:
DDAAQDQAWDFDAADPQKFKWWAFPVRDIWGFDHRQCPPPQAPHGVNTDHHGDDGDGDGHTDDPPPTDTQWMWMWGQDPVVRDTDGTDTGGPPRPPD

Mean predicted aligned error: 4.88 Å

Nearest PDB structures (foldseek):
  8hhy-assembly1_I  TM=3.122E-01  e=5.366E+00  Homo sapiens

Sequence (97 aa):
MVTNNAKAPIDLTCSFPIDIKVFNGSSQVYSPIESLYKIKDNPECNAQLQPGFESPMTWAFLVPAKSTIAGAAFSEVDFAVRSSPDPTIISFGAGLN

Secondary structure (DSSP, 8-state):
-EE--SSS-B-SSSS-SEEEEEEETT--EEPBPS-GGGSTTSPPTT--B-TT-EE-----B---TTPPEEEEEEEE-BTTTTBPPSPEEEE------

pLDDT: mean 89.04, std 12.14, range [38.22, 97.44]